Protein AF-A0AAN7IB67-F1 (afdb_monomer_lite)

InterPro domains:
  IPR001697 Pyruvate kinase [PTHR11817] (2-73)
  IPR015806 Pyruvate kinase, insert domain superfamily [G3DSA:2.40.33.10] (2-63)
  IPR040442 Pyruvate kinase-like domain superfamily [G3DSA:3.20.20.60] (64-75)

pLDDT: mean 86.72, std 9.87, range [55.31, 96.88]

Organism: Quercus rubra (NCBI:txid3512)

Structure (mmCIF, N/CA/C/O backbone):
data_AF-A0AAN7IB67-F1
#
_entry.id   AF-A0AAN7IB67-F1
#
loop_
_atom_site.group_PDB
_atom_site.id
_atom_site.type_symbol
_atom_site.label_atom_id
_atom_site.label_alt_id
_atom_site.label_comp_id
_atom_site.label_asym_id
_atom_site.label_entity_id
_atom_site.label_seq_id
_atom_site.pdbx_PDB_ins_code
_atom_site.Cartn_x
_atom_site.Cartn_y
_atom_site.Cartn_z
_atom_site.occupancy
_atom_site.B_iso_or_equiv
_atom_site.auth_seq_id
_atom_site.auth_comp_id
_atom_site.auth_asym_id
_atom_site.auth_atom_id
_atom_site.pdbx_PDB_model_num
ATOM 1 N N . MET A 1 1 ? -12.189 -11.241 1.579 1.00 59.81 1 MET A N 1
ATOM 2 C CA . MET A 1 1 ? -10.822 -10.855 1.172 1.00 59.81 1 MET A CA 1
ATOM 3 C C . MET A 1 1 ? -10.909 -9.547 0.424 1.00 59.81 1 MET A C 1
ATOM 5 O O . MET A 1 1 ? -11.725 -9.455 -0.484 1.00 59.81 1 MET A O 1
ATOM 9 N N . ALA A 1 2 ? -10.147 -8.543 0.847 1.00 77.81 2 ALA A N 1
ATOM 10 C CA . ALA A 1 2 ? -10.298 -7.183 0.337 1.00 77.81 2 ALA A CA 1
ATOM 11 C C . ALA A 1 2 ? -9.675 -6.978 -1.057 1.00 77.81 2 ALA A C 1
ATOM 13 O O . ALA A 1 2 ? -10.046 -6.035 -1.739 1.00 77.81 2 ALA A O 1
ATOM 14 N N . VAL A 1 3 ? -8.775 -7.870 -1.490 1.00 88.81 3 VAL A N 1
ATOM 15 C CA . VAL A 1 3 ? -8.065 -7.787 -2.776 1.00 88.81 3 VAL A CA 1
ATOM 16 C C . VAL A 1 3 ? -8.204 -9.076 -3.585 1.00 88.81 3 VAL A C 1
ATOM 18 O O . VAL A 1 3 ? -8.362 -10.160 -3.017 1.00 88.81 3 VAL A O 1
ATOM 21 N N . LYS A 1 4 ? -8.127 -8.968 -4.912 1.00 91.81 4 LYS A N 1
ATOM 22 C CA . LYS A 1 4 ? -8.148 -10.085 -5.871 1.00 91.81 4 LYS A CA 1
ATOM 23 C C . LYS A 1 4 ? -7.084 -9.905 -6.955 1.00 91.81 4 LYS A C 1
ATOM 25 O O . LYS A 1 4 ? -6.542 -8.821 -7.149 1.00 91.81 4 LYS A O 1
ATOM 30 N N . LYS A 1 5 ? -6.808 -10.980 -7.698 1.00 94.31 5 LYS A N 1
ATOM 31 C CA . LYS A 1 5 ? -5.904 -10.949 -8.857 1.00 94.31 5 LYS A CA 1
ATOM 32 C C . LYS A 1 5 ? -6.286 -9.834 -9.837 1.00 94.31 5 LYS A C 1
ATOM 34 O O . LYS A 1 5 ? -7.449 -9.731 -10.226 1.00 94.31 5 LYS A O 1
ATOM 39 N N . GLY A 1 6 ? -5.289 -9.063 -10.263 1.00 93.62 6 GLY A N 1
ATOM 40 C CA . GLY A 1 6 ? -5.430 -7.921 -11.164 1.00 93.62 6 GLY A CA 1
ATOM 41 C C . GLY A 1 6 ? -5.726 -6.590 -10.469 1.00 93.62 6 GLY A C 1
ATOM 42 O O . GLY A 1 6 ? -5.698 -5.562 -11.140 1.00 93.62 6 GLY A O 1
ATOM 43 N N . ASP A 1 7 ? -5.982 -6.577 -9.156 1.00 93.12 7 ASP A N 1
ATOM 44 C CA . ASP A 1 7 ? -6.111 -5.319 -8.419 1.00 93.12 7 ASP A CA 1
ATOM 45 C C . ASP A 1 7 ? -4.770 -4.580 -8.358 1.00 93.12 7 ASP A C 1
ATOM 47 O O . ASP A 1 7 ? -3.693 -5.184 -8.295 1.00 93.12 7 ASP A O 1
ATOM 51 N N . THR A 1 8 ? -4.857 -3.253 -8.323 1.00 93.81 8 THR A N 1
ATOM 52 C CA . THR A 1 8 ? -3.703 -2.367 -8.180 1.00 93.81 8 THR A CA 1
ATOM 53 C C . THR A 1 8 ? -3.585 -1.893 -6.738 1.00 93.81 8 THR A C 1
ATOM 55 O O . THR A 1 8 ? -4.522 -1.312 -6.184 1.00 93.81 8 THR A O 1
ATOM 58 N N . ILE A 1 9 ? -2.407 -2.090 -6.153 1.00 92.94 9 ILE A N 1
ATOM 59 C CA . ILE A 1 9 ? -2.048 -1.627 -4.814 1.00 92.94 9 ILE A CA 1
ATOM 60 C C . ILE A 1 9 ? -1.004 -0.518 -4.951 1.00 92.94 9 ILE A C 1
ATOM 62 O O . ILE A 1 9 ? 0.013 -0.672 -5.627 1.00 92.94 9 ILE A O 1
ATOM 66 N N . PHE A 1 10 ? -1.253 0.602 -4.288 1.00 91.62 10 PHE A N 1
ATOM 67 C CA . PHE A 1 10 ? -0.313 1.699 -4.123 1.00 91.62 10 PHE A CA 1
ATOM 68 C C . PHE A 1 10 ? 0.322 1.624 -2.737 1.00 91.62 10 PHE A C 1
ATOM 70 O O . PHE A 1 10 ? -0.390 1.527 -1.736 1.00 91.62 10 PHE A O 1
ATOM 77 N N . ILE A 1 11 ? 1.64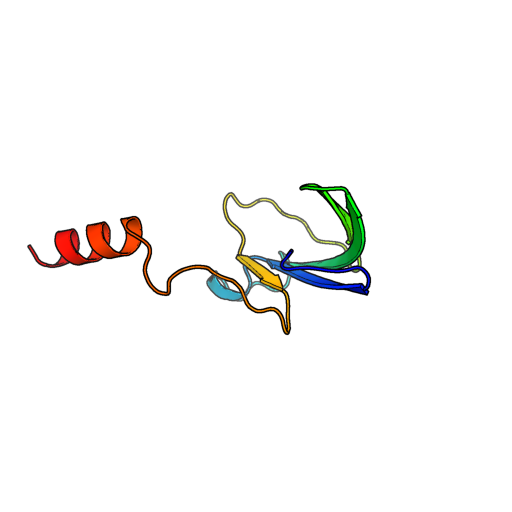8 1.717 -2.669 1.00 91.06 11 ILE A N 1
ATOM 78 C CA . ILE A 1 11 ? 2.385 1.878 -1.416 1.00 91.06 11 ILE A CA 1
ATOM 79 C C . ILE A 1 11 ? 3.258 3.116 -1.545 1.00 91.06 11 ILE A C 1
ATOM 81 O O . ILE A 1 11 ? 4.105 3.195 -2.431 1.00 91.06 11 ILE A O 1
ATOM 85 N N . GLY A 1 12 ? 3.090 4.083 -0.653 1.00 88.25 12 GLY A N 1
ATOM 86 C CA . GLY A 1 12 ? 3.893 5.294 -0.723 1.00 88.25 12 GLY A CA 1
ATOM 87 C C . GLY A 1 12 ? 3.715 6.227 0.457 1.00 88.25 12 GLY A C 1
ATOM 88 O O . GLY A 1 12 ? 2.810 6.082 1.282 1.00 88.25 12 GLY A O 1
ATOM 89 N N . GLN A 1 13 ? 4.609 7.207 0.528 1.00 78.94 13 GLN A N 1
ATOM 90 C CA . GLN A 1 13 ? 4.498 8.327 1.464 1.00 78.94 13 GLN A CA 1
ATOM 91 C C . GLN A 1 13 ? 3.802 9.534 0.848 1.00 78.94 13 GLN A C 1
ATOM 93 O O . GLN A 1 13 ? 3.585 10.513 1.553 1.00 78.94 13 GLN A O 1
ATOM 98 N N . TYR A 1 14 ? 3.425 9.461 -0.431 1.00 68.62 14 TYR A N 1
ATOM 99 C CA . TYR A 1 14 ? 2.828 10.572 -1.164 1.00 68.62 14 TYR A CA 1
ATOM 100 C C . TYR A 1 14 ? 1.702 11.268 -0.388 1.00 68.62 14 TYR A C 1
ATOM 102 O O . TYR A 1 14 ? 1.689 12.490 -0.294 1.00 68.62 14 TYR A O 1
ATOM 110 N N . LEU A 1 15 ? 0.819 10.496 0.254 1.00 64.19 15 LEU A N 1
ATOM 111 C CA . LEU A 1 15 ? -0.324 11.037 0.995 1.00 64.19 15 LEU A CA 1
ATOM 112 C C . LEU A 1 15 ? 0.059 11.832 2.257 1.00 64.19 15 LEU A C 1
ATOM 114 O O . LEU A 1 15 ? -0.735 12.649 2.710 1.00 64.19 15 LEU A O 1
ATOM 118 N N . PHE A 1 16 ? 1.266 11.638 2.796 1.00 63.88 16 PHE A N 1
ATOM 119 C CA . PHE A 1 16 ? 1.768 12.368 3.966 1.00 63.88 16 PHE A CA 1
ATOM 120 C C . PHE A 1 16 ? 2.842 13.406 3.624 1.00 63.88 16 PHE A C 1
ATOM 122 O O . PHE A 1 16 ? 2.971 14.403 4.327 1.00 63.88 16 PHE A O 1
ATOM 129 N N . THR A 1 17 ? 3.640 13.176 2.578 1.00 69.81 17 THR A N 1
ATOM 130 C CA . THR A 1 17 ? 4.845 13.972 2.291 1.00 69.81 17 THR A CA 1
ATOM 131 C C . THR A 1 17 ? 4.821 14.666 0.932 1.00 69.81 17 THR A C 1
ATOM 133 O O . THR A 1 17 ? 5.669 15.518 0.683 1.00 69.81 17 THR A O 1
ATOM 136 N N . GLY A 1 18 ? 3.905 14.292 0.031 1.00 67.19 18 GLY A N 1
ATOM 137 C CA . GLY A 1 18 ? 3.885 14.753 -1.361 1.00 67.19 18 GLY A CA 1
ATOM 138 C C . GLY A 1 18 ? 5.065 14.256 -2.210 1.00 67.19 18 GLY A C 1
ATOM 139 O O . GLY A 1 18 ? 5.200 14.663 -3.360 1.00 67.19 18 GLY A O 1
ATOM 140 N N . ASN A 1 19 ? 5.933 13.390 -1.672 1.00 67.88 19 ASN A N 1
ATOM 141 C CA . ASN A 1 19 ? 7.110 12.897 -2.382 1.00 67.88 19 ASN A CA 1
ATOM 142 C C . ASN A 1 19 ? 6.749 11.729 -3.315 1.00 67.88 19 ASN A C 1
ATOM 144 O O . ASN A 1 19 ? 6.411 10.632 -2.868 1.00 67.88 19 ASN A O 1
ATOM 148 N N . GLU A 1 20 ? 6.865 11.952 -4.623 1.00 63.94 20 GLU A N 1
ATOM 149 C CA . GLU A 1 20 ? 6.576 10.946 -5.654 1.00 63.94 20 GLU A CA 1
ATOM 150 C C . GLU A 1 20 ? 7.664 9.866 -5.771 1.00 63.94 20 GLU A C 1
ATOM 152 O O . GLU A 1 20 ? 7.385 8.748 -6.199 1.00 63.94 20 GLU A O 1
ATOM 157 N N . THR A 1 21 ? 8.901 10.156 -5.351 1.00 71.69 21 THR A N 1
ATOM 158 C CA . THR A 1 21 ? 10.052 9.245 -5.537 1.00 71.69 21 THR A CA 1
ATOM 159 C C . THR A 1 21 ? 10.064 8.053 -4.576 1.00 71.69 21 THR A C 1
ATOM 161 O O . THR A 1 21 ? 10.795 7.086 -4.795 1.00 71.69 21 THR A O 1
ATOM 164 N N . THR A 1 22 ? 9.237 8.089 -3.528 1.00 80.69 22 THR A N 1
ATOM 165 C CA . THR A 1 22 ? 9.138 7.049 -2.491 1.00 80.69 22 THR A CA 1
ATOM 166 C C . THR A 1 22 ? 7.828 6.263 -2.583 1.00 80.69 22 THR A C 1
ATOM 168 O O . THR A 1 22 ? 7.244 5.890 -1.562 1.00 80.69 22 THR A O 1
ATOM 171 N N . SER A 1 23 ? 7.348 6.035 -3.810 1.00 86.81 23 SER A N 1
ATOM 172 C CA . SER A 1 23 ? 6.073 5.364 -4.075 1.00 86.81 23 SER A CA 1
ATOM 173 C C . SER A 1 23 ? 6.212 4.227 -5.090 1.00 86.81 23 SER A C 1
ATOM 175 O O . SER A 1 23 ? 6.876 4.366 -6.118 1.00 86.81 23 SER A O 1
ATOM 177 N N . VAL A 1 24 ? 5.559 3.100 -4.818 1.00 91.00 24 VAL A N 1
ATOM 178 C CA . VAL A 1 24 ? 5.538 1.908 -5.668 1.00 91.00 24 VAL A CA 1
ATOM 179 C C . VAL A 1 24 ? 4.105 1.485 -5.971 1.00 91.00 24 VAL A C 1
ATOM 181 O O . VAL A 1 24 ? 3.226 1.498 -5.109 1.00 91.00 24 VAL A O 1
ATOM 184 N N . TRP A 1 25 ? 3.892 1.088 -7.217 1.00 92.44 25 TRP A N 1
ATOM 185 C CA . TRP A 1 25 ? 2.670 0.475 -7.706 1.00 92.44 25 TRP A CA 1
ATOM 186 C C . TRP A 1 25 ? 2.883 -1.027 -7.863 1.00 92.44 25 TRP A C 1
ATOM 188 O O . TRP A 1 25 ? 3.886 -1.481 -8.424 1.00 92.44 25 TRP A O 1
ATOM 198 N N . LEU A 1 26 ? 1.922 -1.797 -7.375 1.00 94.56 26 LEU A N 1
ATOM 199 C CA . LEU A 1 26 ? 1.911 -3.250 -7.382 1.00 94.56 26 LEU A CA 1
ATOM 200 C C . LEU A 1 26 ? 0.639 -3.740 -8.079 1.00 94.56 26 LEU A C 1
ATOM 202 O O . LEU A 1 26 ? -0.433 -3.175 -7.877 1.00 94.56 26 LEU A O 1
ATOM 206 N N . GLU A 1 27 ? 0.744 -4.806 -8.866 1.00 95.56 27 GLU A N 1
ATOM 207 C CA . GLU A 1 27 ? -0.418 -5.546 -9.375 1.00 95.56 27 GLU A CA 1
ATOM 208 C C . GLU A 1 27 ? -0.490 -6.909 -8.694 1.00 95.56 27 GLU A C 1
ATOM 210 O O . GLU A 1 27 ? 0.503 -7.641 -8.668 1.00 95.56 27 GLU A O 1
ATOM 215 N N . VAL A 1 28 ? -1.657 -7.264 -8.161 1.00 94.88 28 VAL A N 1
AT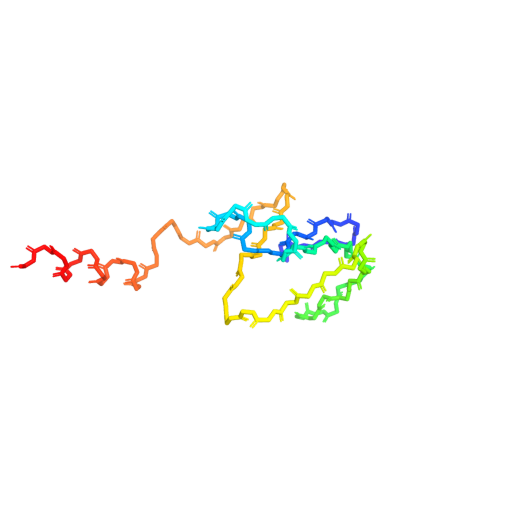OM 216 C CA . VAL A 1 28 ? -1.872 -8.556 -7.502 1.00 94.88 28 VAL A CA 1
ATOM 217 C C . VAL A 1 28 ? -1.815 -9.682 -8.535 1.00 94.88 28 VAL A C 1
ATOM 219 O O . VAL A 1 28 ? -2.667 -9.777 -9.418 1.00 94.88 28 VAL A O 1
ATOM 222 N N . SER A 1 29 ? -0.835 -10.574 -8.401 1.00 96.69 29 SER A N 1
ATOM 223 C CA . SER A 1 29 ? -0.677 -11.752 -9.262 1.00 96.69 29 SER A CA 1
ATOM 224 C C . SER A 1 29 ? -1.498 -12.935 -8.756 1.00 96.69 29 SER A C 1
ATOM 226 O O . SER A 1 29 ? -2.170 -13.615 -9.537 1.00 96.69 29 SER A O 1
ATOM 228 N N . GLU A 1 30 ? -1.453 -13.177 -7.447 1.00 96.06 30 GLU A N 1
ATOM 229 C CA . GLU A 1 30 ? -2.162 -14.263 -6.774 1.00 96.06 30 GLU A CA 1
ATOM 230 C C . GLU A 1 30 ? -2.378 -13.945 -5.292 1.00 96.06 30 GLU A C 1
ATOM 232 O O . GLU A 1 30 ? -1.715 -13.083 -4.712 1.00 96.06 30 GLU A O 1
ATOM 237 N N . VAL A 1 31 ? -3.341 -14.648 -4.701 1.00 94.50 31 VAL A N 1
ATOM 238 C CA . VAL A 1 31 ? -3.733 -14.502 -3.305 1.00 94.50 31 VAL A CA 1
ATOM 239 C C . VAL A 1 31 ? -3.765 -15.894 -2.681 1.00 94.50 31 VAL A C 1
ATOM 241 O O . VAL A 1 31 ? -4.571 -16.734 -3.084 1.00 94.50 31 VAL A O 1
ATOM 244 N N . ASN A 1 32 ? -2.880 -16.129 -1.717 1.00 94.12 32 ASN A N 1
ATOM 245 C CA . ASN A 1 32 ? -2.611 -17.424 -1.103 1.00 94.12 32 ASN A CA 1
ATOM 246 C C . ASN A 1 32 ? -2.958 -17.365 0.391 1.00 94.12 32 ASN A C 1
ATOM 248 O O . ASN A 1 32 ? -2.087 -17.199 1.240 1.00 94.12 32 ASN A O 1
ATOM 252 N N . GLY A 1 33 ? -4.246 -17.489 0.722 1.00 89.62 33 GLY A N 1
ATOM 253 C CA . GLY A 1 33 ? -4.702 -17.330 2.106 1.00 89.62 33 GLY A CA 1
ATOM 254 C C . GLY A 1 33 ? -4.483 -15.896 2.582 1.00 89.62 33 GLY A C 1
ATOM 255 O O . GLY A 1 33 ? -5.123 -14.992 2.058 1.00 89.62 33 GLY A O 1
ATOM 256 N N . ASP A 1 34 ? -3.577 -15.691 3.536 1.00 90.81 34 ASP A N 1
ATOM 257 C CA . ASP A 1 34 ? -3.257 -14.358 4.067 1.00 90.81 34 ASP A CA 1
ATOM 258 C C . ASP A 1 34 ? -2.134 -13.648 3.287 1.00 90.81 34 ASP A C 1
ATOM 260 O O . ASP A 1 34 ? -1.939 -12.441 3.444 1.00 90.81 34 ASP A O 1
ATOM 264 N N . ASP A 1 35 ? -1.434 -14.365 2.404 1.00 93.12 35 ASP A N 1
ATOM 265 C CA . ASP A 1 35 ? -0.336 -13.821 1.608 1.00 93.12 35 ASP A CA 1
ATOM 266 C C . ASP A 1 35 ? -0.816 -13.321 0.237 1.00 93.12 35 ASP A C 1
ATOM 268 O O . ASP A 1 35 ? -1.581 -13.984 -0.470 1.00 93.12 35 ASP A O 1
ATOM 272 N N . VAL A 1 36 ? -0.316 -12.158 -0.187 1.00 93.69 36 VAL A N 1
ATOM 273 C CA . VAL A 1 36 ? -0.612 -11.563 -1.499 1.00 93.69 36 VAL A CA 1
ATOM 274 C C . VAL A 1 36 ? 0.683 -11.422 -2.289 1.00 93.69 36 VAL A C 1
ATOM 276 O O . VAL A 1 36 ? 1.569 -10.652 -1.920 1.00 93.69 36 VAL A O 1
ATOM 279 N N . VAL A 1 37 ? 0.793 -12.133 -3.411 1.00 95.81 37 VAL A N 1
ATOM 280 C CA . VAL A 1 37 ? 1.963 -12.043 -4.294 1.00 95.81 37 VAL A CA 1
ATOM 281 C C . VAL A 1 37 ? 1.692 -10.994 -5.361 1.00 95.81 37 VAL A C 1
ATOM 283 O O . VAL A 1 37 ? 0.691 -11.058 -6.079 1.00 95.81 37 VAL A O 1
ATOM 286 N N . CYS A 1 38 ? 2.603 -10.032 -5.488 1.00 96.06 38 CYS A N 1
ATOM 287 C CA . CYS A 1 38 ? 2.446 -8.895 -6.387 1.00 96.06 38 CYS A CA 1
ATOM 288 C C . CYS A 1 38 ? 3.582 -8.780 -7.405 1.00 96.06 38 CYS A C 1
ATOM 290 O O . CYS A 1 38 ? 4.730 -9.127 -7.131 1.00 96.06 38 CYS A O 1
ATOM 292 N N . LEU A 1 39 ? 3.263 -8.205 -8.563 1.00 96.88 39 LEU A N 1
ATOM 293 C CA . LEU A 1 39 ? 4.229 -7.747 -9.554 1.00 96.88 39 LEU A CA 1
ATOM 294 C C . LEU A 1 39 ? 4.491 -6.254 -9.365 1.00 96.88 39 LEU A C 1
ATOM 296 O O . LEU A 1 39 ? 3.561 -5.447 -9.384 1.00 96.88 39 LEU A O 1
ATOM 300 N N . ILE A 1 40 ? 5.763 -5.886 -9.229 1.00 94.81 40 ILE A N 1
ATOM 301 C CA . ILE A 1 40 ? 6.196 -4.490 -9.123 1.00 94.81 40 ILE A CA 1
ATOM 302 C C . ILE A 1 40 ? 6.071 -3.813 -10.493 1.00 94.81 40 ILE A C 1
ATOM 304 O O . ILE A 1 40 ? 6.578 -4.327 -11.491 1.00 94.81 40 ILE A O 1
ATOM 308 N N . LYS A 1 41 ? 5.407 -2.652 -10.548 1.00 94.88 41 LYS A N 1
ATOM 309 C CA . LYS A 1 41 ? 5.183 -1.887 -11.788 1.00 94.88 41 LYS A CA 1
ATOM 310 C C . LYS A 1 41 ? 6.162 -0.738 -12.000 1.00 94.88 41 LYS A C 1
ATOM 312 O O . LYS A 1 41 ? 6.310 -0.282 -13.130 1.00 94.88 41 LYS A O 1
ATOM 317 N N . ASN A 1 42 ? 6.856 -0.298 -10.955 1.00 91.31 42 ASN A N 1
ATOM 318 C CA . ASN A 1 42 ? 7.912 0.706 -11.044 1.00 91.31 42 ASN A CA 1
ATOM 319 C C . ASN A 1 42 ? 8.972 0.500 -9.959 1.00 91.31 42 ASN A C 1
ATOM 321 O O . ASN A 1 42 ? 8.686 -0.018 -8.883 1.00 91.31 42 ASN A O 1
ATOM 325 N N . SER A 1 43 ? 10.191 0.960 -10.226 1.00 90.31 43 SER A N 1
ATOM 326 C CA . SER A 1 43 ? 11.257 0.977 -9.225 1.00 90.31 43 SER A CA 1
ATOM 327 C C . SER A 1 43 ? 11.084 2.160 -8.272 1.00 90.31 43 SER A C 1
ATOM 329 O O . SER A 1 43 ? 10.833 3.280 -8.718 1.00 90.31 43 SER A O 1
ATOM 331 N N . ALA A 1 44 ? 11.257 1.917 -6.973 1.00 87.19 44 ALA A N 1
ATOM 332 C CA . ALA A 1 44 ? 11.291 2.936 -5.927 1.00 87.19 44 ALA A CA 1
ATOM 333 C C . ALA A 1 44 ? 12.124 2.444 -4.733 1.00 87.19 44 ALA A C 1
ATOM 335 O O . ALA A 1 44 ? 12.283 1.238 -4.538 1.00 87.19 44 ALA A O 1
ATOM 336 N N . THR A 1 45 ? 12.622 3.374 -3.916 1.00 88.06 45 THR A N 1
ATOM 337 C CA . THR A 1 45 ? 13.320 3.057 -2.660 1.00 88.06 45 THR A CA 1
ATOM 338 C C . THR A 1 45 ? 12.390 3.305 -1.477 1.00 88.06 45 THR A C 1
ATOM 340 O O . THR A 1 45 ? 11.949 4.434 -1.259 1.00 88.06 45 THR A O 1
ATOM 343 N N . LEU A 1 46 ? 12.121 2.261 -0.689 1.00 86.75 46 LEU A N 1
ATOM 344 C CA . LEU A 1 46 ? 11.312 2.340 0.529 1.00 86.75 46 LEU A CA 1
ATOM 345 C C . LEU A 1 46 ? 12.224 2.360 1.773 1.00 86.75 46 LEU A C 1
ATOM 347 O O . LEU A 1 46 ? 12.552 1.314 2.322 1.00 86.75 46 LEU A O 1
ATOM 351 N N . SER A 1 47 ? 12.695 3.542 2.182 1.00 83.50 47 SER A N 1
ATOM 352 C CA . SER A 1 47 ? 13.634 3.734 3.304 1.00 83.50 47 SER A CA 1
ATOM 353 C C . SER A 1 47 ? 13.015 4.261 4.612 1.00 83.50 47 SER A C 1
ATOM 355 O O . SER A 1 47 ? 13.729 4.444 5.596 1.00 83.50 47 SER A O 1
ATOM 357 N N . GLY A 1 48 ? 11.714 4.543 4.635 1.00 79.38 48 GLY A N 1
ATOM 358 C CA . GLY A 1 48 ? 10.978 5.068 5.786 1.00 79.38 48 GLY A CA 1
ATOM 359 C C . GLY A 1 48 ? 10.402 3.976 6.691 1.00 79.38 48 GLY A C 1
ATOM 360 O O . GLY A 1 48 ? 10.325 2.811 6.318 1.00 79.38 48 GLY A O 1
ATOM 361 N N . SER A 1 49 ? 9.964 4.362 7.889 1.00 81.19 49 SER A N 1
ATOM 362 C CA . SER A 1 49 ? 9.344 3.447 8.861 1.00 81.19 49 SER A CA 1
ATOM 363 C C . SER A 1 49 ? 7.840 3.245 8.654 1.00 81.19 49 SER A C 1
ATOM 365 O O . SER A 1 49 ? 7.291 2.260 9.140 1.00 81.19 49 SER A O 1
ATOM 367 N N . LEU A 1 50 ? 7.171 4.168 7.953 1.00 83.50 50 LEU A N 1
ATOM 368 C CA . LEU A 1 50 ? 5.724 4.156 7.741 1.00 83.50 50 LEU A CA 1
ATOM 369 C C . LEU A 1 50 ? 5.375 4.546 6.300 1.00 83.50 50 LEU A C 1
ATOM 371 O O . LEU A 1 50 ? 5.935 5.497 5.743 1.00 83.50 50 LEU A O 1
ATOM 375 N N . TYR A 1 51 ? 4.415 3.817 5.734 1.00 86.44 51 TYR A N 1
ATOM 376 C CA . TYR A 1 51 ? 3.874 3.999 4.391 1.00 86.44 51 TYR A CA 1
ATOM 377 C C . TYR A 1 51 ? 2.354 3.880 4.423 1.00 86.44 51 TYR A C 1
ATOM 379 O O . TYR A 1 51 ? 1.808 3.135 5.235 1.00 86.44 51 TYR A O 1
ATOM 387 N N . THR A 1 52 ? 1.675 4.575 3.510 1.00 87.44 52 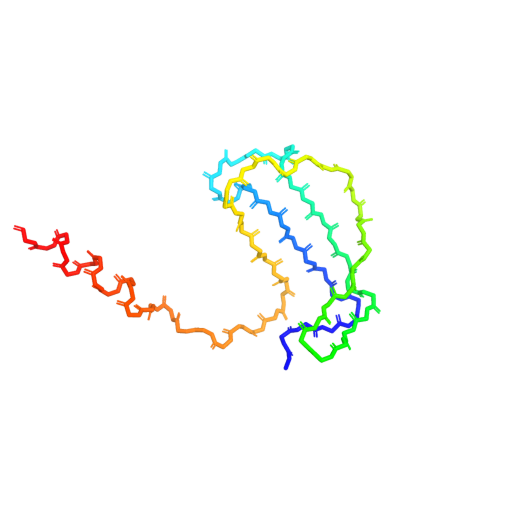THR A N 1
ATOM 388 C CA . THR A 1 52 ? 0.259 4.299 3.253 1.00 87.44 52 THR A CA 1
ATOM 389 C C . THR A 1 52 ? 0.158 3.189 2.231 1.00 87.44 52 THR A C 1
ATOM 391 O O . THR A 1 52 ? 0.775 3.282 1.170 1.00 87.44 52 THR A O 1
ATOM 394 N N . LEU A 1 53 ? -0.654 2.181 2.534 1.00 89.44 53 LEU A N 1
ATOM 395 C CA . LEU A 1 53 ? -1.131 1.225 1.550 1.00 89.44 53 LEU A CA 1
ATOM 396 C C . LEU A 1 53 ? -2.545 1.631 1.141 1.00 89.44 53 LEU A C 1
ATOM 398 O O . LEU A 1 53 ? -3.438 1.737 1.979 1.00 89.44 53 LEU A O 1
ATOM 402 N N . HIS A 1 54 ? -2.741 1.869 -0.149 1.00 88.19 54 HIS A N 1
ATOM 403 C CA . HIS A 1 54 ? -4.040 2.171 -0.728 1.00 88.19 54 HIS A CA 1
ATOM 404 C C . HIS A 1 54 ? -4.350 1.156 -1.820 1.00 88.19 54 HIS A C 1
ATOM 406 O O . HIS A 1 54 ? -3.533 0.918 -2.705 1.00 88.19 54 HIS A O 1
ATOM 412 N N . VAL A 1 55 ? -5.550 0.590 -1.788 1.00 88.06 55 VAL A N 1
ATOM 413 C CA . VAL A 1 55 ? -6.060 -0.249 -2.870 1.00 88.06 55 VAL A CA 1
ATOM 414 C C . VAL A 1 55 ? -7.299 0.431 -3.427 1.00 88.06 55 VAL A C 1
ATOM 416 O O . VAL A 1 55 ? -8.208 0.806 -2.683 1.00 88.06 55 VAL A O 1
ATOM 419 N N . SER A 1 56 ? -7.327 0.641 -4.738 1.00 79.25 56 SER A N 1
ATOM 420 C CA . SER A 1 56 ? -8.435 1.345 -5.375 1.00 79.25 56 SER A CA 1
ATOM 421 C C . SER A 1 56 ? -9.660 0.444 -5.514 1.00 79.25 56 SER A C 1
ATOM 423 O O . SER A 1 56 ? -9.541 -0.729 -5.850 1.00 79.25 56 SER A O 1
ATOM 425 N N . GLN A 1 57 ? -10.849 1.029 -5.339 1.00 78.31 57 GLN A N 1
ATOM 426 C CA . GLN A 1 57 ? -12.146 0.378 -5.587 1.00 78.31 57 GLN A CA 1
ATOM 427 C C . GLN A 1 57 ? -12.444 -0.846 -4.704 1.00 78.31 57 GLN A C 1
ATOM 429 O O . GLN A 1 57 ? -13.252 -1.696 -5.081 1.00 78.31 57 GLN A O 1
ATOM 434 N N . ILE A 1 58 ? -11.837 -0.918 -3.518 1.00 80.69 58 ILE A N 1
ATOM 435 C CA . ILE A 1 58 ? -12.156 -1.944 -2.523 1.00 80.69 58 ILE A CA 1
ATOM 436 C C . ILE A 1 58 ? -12.901 -1.333 -1.339 1.00 80.69 58 ILE A C 1
ATOM 438 O O . ILE A 1 58 ? -12.675 -0.180 -0.965 1.00 8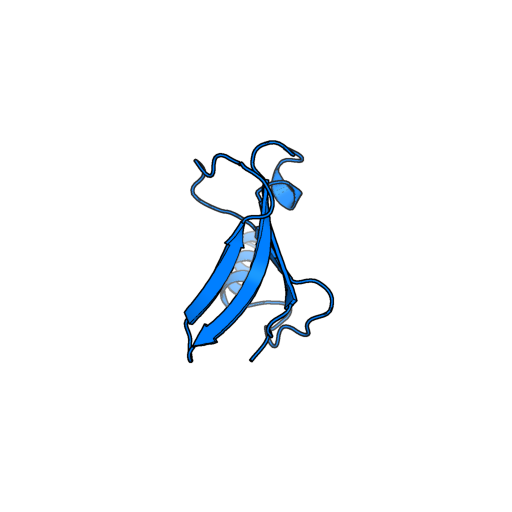0.69 58 ILE A O 1
ATOM 442 N N . HIS A 1 59 ? -13.786 -2.122 -0.739 1.00 82.06 59 HIS A N 1
ATOM 443 C CA . HIS A 1 59 ? -14.337 -1.799 0.568 1.00 82.06 59 HIS A CA 1
ATOM 444 C C . HIS A 1 59 ? -13.408 -2.364 1.643 1.00 82.06 59 HIS A C 1
ATOM 446 O O . HIS A 1 59 ? -13.064 -3.546 1.607 1.00 82.06 59 HIS A O 1
ATOM 452 N N . ILE A 1 60 ? -12.984 -1.507 2.569 1.00 82.50 60 ILE A N 1
ATOM 453 C CA . ILE A 1 60 ? -12.175 -1.897 3.720 1.00 82.50 60 ILE A CA 1
ATOM 454 C C . ILE A 1 60 ? -13.104 -1.891 4.931 1.00 82.50 60 ILE A C 1
ATOM 456 O O . ILE A 1 60 ? -13.554 -0.826 5.348 1.00 82.50 60 ILE A O 1
ATOM 460 N N . ASP A 1 61 ? -13.360 -3.072 5.493 1.00 84.56 61 ASP A N 1
ATOM 461 C CA . ASP A 1 61 ? -14.196 -3.277 6.686 1.00 84.56 61 ASP A CA 1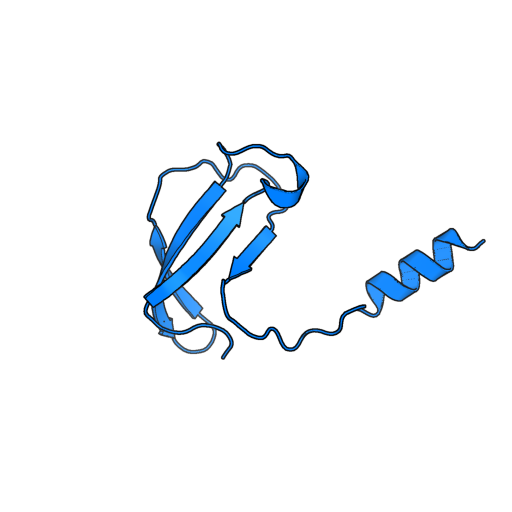
ATOM 462 C C . ASP A 1 61 ? -13.467 -2.856 7.983 1.00 84.56 61 ASP A C 1
ATOM 464 O O . ASP A 1 61 ? -13.402 -3.603 8.959 1.00 84.56 61 ASP A O 1
ATOM 468 N N . LEU A 1 62 ? -12.870 -1.662 7.994 1.00 88.50 62 LEU A N 1
ATOM 469 C CA . LEU A 1 62 ? -12.290 -1.050 9.189 1.00 88.50 62 LEU A CA 1
ATOM 470 C C . LEU A 1 62 ? -13.178 0.104 9.665 1.00 88.50 62 LEU A C 1
ATOM 472 O O . LEU A 1 62 ? -13.757 0.821 8.845 1.00 88.50 62 LEU A O 1
ATOM 476 N N . PRO A 1 63 ? -13.304 0.309 10.987 1.00 92.38 63 PRO A N 1
ATOM 477 C CA . PRO A 1 63 ? -14.075 1.423 11.514 1.00 92.38 63 PRO A CA 1
ATOM 478 C C . PRO A 1 63 ? -13.425 2.754 11.127 1.00 92.38 63 PRO A C 1
ATOM 480 O O . PRO A 1 63 ? -12.206 2.858 11.025 1.00 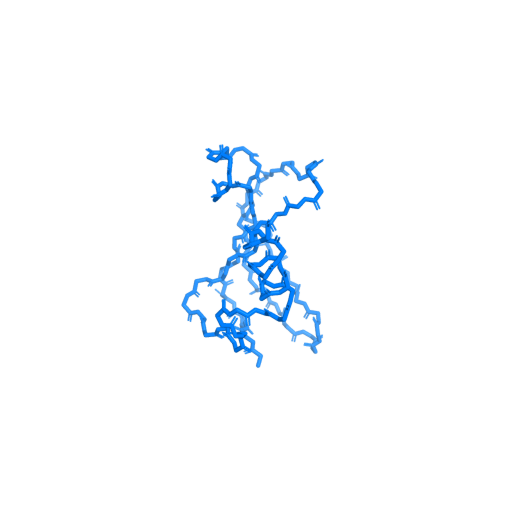92.38 63 PRO A O 1
ATOM 483 N N . THR A 1 64 ? -14.239 3.803 10.986 1.00 91.50 64 THR A N 1
ATOM 484 C CA . THR A 1 64 ? -13.741 5.166 10.729 1.00 91.50 64 THR A CA 1
ATOM 485 C C . THR A 1 64 ? -12.812 5.672 11.835 1.00 91.50 64 THR A C 1
ATOM 487 O O . THR A 1 64 ? -11.892 6.426 11.549 1.00 91.50 64 THR A O 1
ATOM 490 N N . LEU A 1 65 ? -13.058 5.264 13.085 1.00 94.75 65 LEU A N 1
ATOM 491 C CA . LEU A 1 65 ? -12.216 5.561 14.242 1.00 94.75 65 LEU A CA 1
ATOM 492 C C . LEU A 1 65 ? -11.926 4.264 14.990 1.00 94.75 65 LEU A C 1
ATOM 494 O O . LEU A 1 65 ? -12.844 3.605 15.492 1.00 94.75 65 LEU A O 1
ATOM 498 N N . THR A 1 66 ? -10.651 3.917 15.086 1.00 94.94 66 THR A N 1
ATOM 499 C CA . THR A 1 66 ? -10.177 2.842 15.953 1.00 94.94 66 THR A CA 1
ATOM 500 C C . THR A 1 66 ? -10.228 3.276 17.417 1.00 94.94 66 THR A C 1
ATOM 502 O O . THR A 1 66 ? -10.364 4.458 17.736 1.00 94.94 66 THR A O 1
ATOM 505 N N . ASP A 1 67 ? -10.100 2.327 18.343 1.00 96.19 67 ASP A N 1
ATOM 506 C CA . ASP A 1 67 ? -10.029 2.665 19.769 1.00 96.19 67 ASP A CA 1
ATOM 507 C C . ASP A 1 67 ? -8.791 3.509 20.099 1.00 96.19 67 ASP A C 1
ATOM 509 O O . ASP A 1 67 ? -8.856 4.366 20.979 1.00 96.19 67 ASP A O 1
ATOM 513 N N . LYS A 1 68 ? -7.703 3.357 19.330 1.00 94.19 68 LYS A N 1
ATOM 514 C CA . LYS A 1 68 ? -6.517 4.202 19.481 1.00 94.19 68 LYS A CA 1
ATOM 515 C C . LYS A 1 68 ? -6.778 5.645 19.051 1.00 94.19 68 LYS A C 1
ATOM 517 O O . LYS A 1 68 ? -6.334 6.565 19.732 1.00 94.19 68 LYS A O 1
ATOM 522 N N . ASP A 1 69 ? -7.528 5.845 17.968 1.00 94.44 69 ASP A N 1
ATOM 523 C CA . ASP A 1 69 ? -7.917 7.191 17.530 1.00 94.44 69 ASP A CA 1
ATOM 524 C C . ASP A 1 69 ? -8.758 7.892 18.606 1.00 94.44 69 ASP A C 1
ATOM 526 O O . ASP A 1 69 ? -8.530 9.061 18.915 1.00 94.44 69 ASP A O 1
ATOM 530 N N . LYS A 1 70 ? -9.694 7.164 19.232 1.00 95.56 70 LYS A N 1
ATOM 531 C CA . LYS A 1 70 ? -10.525 7.688 20.329 1.00 95.56 70 LYS A CA 1
ATOM 532 C C . LYS A 1 70 ? -9.689 8.069 21.553 1.00 95.56 70 LYS A C 1
ATOM 534 O O . LYS A 1 70 ? -9.888 9.151 22.093 1.00 95.56 70 LYS A O 1
ATOM 539 N N . GLU A 1 71 ? -8.737 7.223 21.951 1.00 96.19 71 GLU A N 1
ATOM 540 C CA . GLU A 1 71 ? -7.828 7.488 23.076 1.00 96.19 71 GLU A CA 1
ATOM 541 C C . GLU A 1 71 ? -7.047 8.796 22.873 1.00 96.19 71 GLU A C 1
ATOM 543 O O . GLU A 1 71 ? -6.970 9.623 23.777 1.00 96.19 71 GLU A O 1
ATOM 548 N N . VAL A 1 72 ? -6.504 9.021 21.670 1.00 94.44 72 VAL A N 1
ATOM 549 C CA . VAL A 1 72 ? -5.761 10.252 21.352 1.00 94.44 72 VAL A CA 1
ATOM 550 C C . VAL A 1 72 ? -6.667 11.483 21.423 1.00 94.44 72 VAL A C 1
ATOM 552 O O . VAL A 1 72 ? -6.282 12.488 22.013 1.00 94.44 72 VAL A O 1
ATOM 555 N N . ILE A 1 73 ? -7.889 11.406 20.888 1.00 94.81 73 ILE A N 1
ATOM 556 C CA . ILE A 1 73 ? -8.856 12.515 20.953 1.00 94.81 73 ILE A CA 1
ATOM 557 C C . ILE A 1 73 ? -9.212 12.863 22.407 1.00 94.81 73 ILE A C 1
ATOM 559 O O . ILE A 1 73 ? -9.362 14.039 22.741 1.00 94.81 73 ILE A O 1
ATOM 563 N N . GLU A 1 74 ? -9.357 11.864 23.280 1.00 94.75 74 GLU A N 1
ATOM 564 C CA . GLU A 1 74 ? -9.636 12.085 24.702 1.00 94.75 74 GLU A CA 1
ATOM 565 C C . GLU A 1 74 ? -8.455 12.725 25.444 1.00 94.75 74 GLU A C 1
ATOM 567 O O . GLU A 1 74 ? -8.677 13.561 26.323 1.00 94.75 74 GLU A O 1
ATOM 572 N N . LEU A 1 75 ? -7.217 12.376 25.075 1.00 89.94 75 LEU A N 1
ATOM 573 C CA . LEU A 1 75 ? -5.997 12.949 25.652 1.00 89.94 75 LEU A CA 1
ATOM 574 C C . LEU A 1 75 ? -5.819 14.432 25.302 1.00 89.94 75 LEU A C 1
ATOM 576 O O . LEU A 1 75 ? -5.488 15.214 26.186 1.00 89.94 75 LEU A O 1
ATOM 580 N N . GLU A 1 76 ? -6.097 14.828 24.058 1.00 83.50 76 GLU A N 1
ATOM 581 C CA . GLU A 1 76 ? -5.974 16.220 23.580 1.00 83.50 76 GLU A CA 1
ATOM 582 C C . GLU A 1 76 ? -7.054 17.168 24.144 1.00 83.50 76 GLU A C 1
ATOM 584 O O . GLU A 1 76 ? -7.004 18.379 23.932 1.00 83.50 76 GLU A O 1
ATOM 589 N N . ARG A 1 77 ? -8.070 16.636 24.837 1.00 78.88 77 ARG A N 1
ATOM 590 C CA . ARG A 1 77 ? -9.177 17.422 25.410 1.00 78.88 77 ARG A CA 1
ATOM 591 C C . ARG A 1 77 ? -8.926 17.882 26.858 1.00 78.88 77 ARG A C 1
ATOM 593 O O . ARG A 1 77 ? -9.789 18.563 27.412 1.00 78.88 77 ARG A O 1
ATOM 600 N N . ASN A 1 78 ? -7.805 17.493 27.470 1.00 55.31 78 ASN A N 1
ATOM 601 C CA . ASN A 1 78 ? -7.406 17.879 28.834 1.00 55.31 78 ASN A CA 1
ATOM 602 C C . ASN A 1 78 ? -6.341 18.978 28.821 1.00 55.31 78 ASN A C 1
ATOM 604 O O . ASN A 1 78 ? -6.346 19.782 29.780 1.00 55.31 78 ASN A O 1
#

Secondary structure (DSSP, 8-state):
----TT-EEEEESHHHH--GGGEEEEEEEEEETTEEEEEE-S-----SS--EEEETT------SS-HHHHHHHHHTT-

Radius of gyration: 15.58 Å; chains: 1; bounding box: 28×35×41 Å

Sequence (78 aa):
MAVKKGDTIFIGQYLFTGNETTSVWLEVSEVNGDDVVCLIKNSATLSGSLYTLHVSQIHIDLPTLTDKDKEVIELERN

Foldseek 3Di:
DQDAAQWKKKKACCVPPVDPQGIWIWGFHHDDPPDTDTDTPDDHDNPDPDIDIDTPPTDDPDDPADPVNVVVVVVVVD